Protein AF-A0A2U3LNX4-F1 (afdb_monomer)

pLDDT: mean 81.61, std 17.68, range [37.75, 97.25]

Radius of gyration: 14.78 Å; Cα contacts (8 Å, |Δi|>4): 130; chains: 1; bounding box: 41×21×31 Å

Solvent-accessible surface area (backbone atoms only — not comparable to full-atom values): 5299 Å² total; per-residue (Å²): 85,78,50,76,81,84,72,77,89,64,92,49,85,91,31,58,34,54,51,70,78,69,38,44,69,46,73,50,87,69,66,43,84,41,88,51,64,54,100,77,54,36,36,31,54,35,32,22,48,30,35,40,66,48,60,79,59,66,90,60,84,81,72,70,97,50,96,41,34,62,45,67,46,66,52,74,48,83,50,78,77,75,81,128

Nearest PDB structures (foldseek):
  6sjw-assembly1_A  TM=8.906E-01  e=7.030E-02  Neisseria meningitidis NM95
  6gj1-assembly1_D  TM=3.376E-01  e=9.941E+00  Escherichia coli

Sequence (84 aa):
MWVDSNHNGISDPLELLTMQQAGISAISVHYLPDNWTDSYGNRFQNRAQITWSDPNHGNGKGQGSGGGRAQWAYDVVLLSATGK

Secondary structure (DSSP, 8-state):
-B--SSSSSS--GGGB--TTTTTEEEEEEEEEEEEEE-TT--EEEEEEEEEESSTT----TT--S--SSEEEEE--B-------

Structure (mmCIF, N/CA/C/O backbone):
data_AF-A0A2U3LNX4-F1
#
_entry.id   AF-A0A2U3LNX4-F1
#
loop_
_atom_site.group_PDB
_atom_site.id
_atom_site.type_symbol
_atom_site.label_atom_id
_atom_site.label_alt_id
_atom_site.label_comp_id
_atom_site.label_asym_id
_atom_site.label_entity_id
_atom_site.label_seq_id
_atom_site.pdbx_PDB_ins_code
_atom_site.Cartn_x
_atom_site.Cartn_y
_atom_site.Cartn_z
_atom_site.occupancy
_atom_site.B_iso_or_equiv
_atom_site.auth_seq_id
_atom_site.auth_comp_id
_atom_site.auth_asym_id
_atom_site.auth_atom_id
_atom_site.pdbx_PDB_model_num
ATOM 1 N N . MET A 1 1 ? -3.772 -6.034 -8.232 1.00 92.94 1 MET A N 1
ATOM 2 C CA . MET A 1 1 ? -3.991 -4.846 -7.388 1.00 92.94 1 MET A CA 1
ATOM 3 C C . MET A 1 1 ? -5.394 -4.364 -7.668 1.00 92.94 1 MET A C 1
ATOM 5 O O . MET A 1 1 ? -5.754 -4.315 -8.834 1.00 92.94 1 MET A O 1
ATOM 9 N N . TRP A 1 2 ? -6.177 -4.084 -6.638 1.00 95.31 2 TRP A N 1
ATOM 10 C CA . TRP A 1 2 ? -7.517 -3.529 -6.799 1.00 95.31 2 TRP A CA 1
ATOM 11 C C . TRP A 1 2 ? -7.486 -2.058 -6.393 1.00 95.31 2 TRP A C 1
ATOM 13 O O . TRP A 1 2 ? -6.879 -1.723 -5.374 1.00 95.31 2 TRP A O 1
ATOM 23 N N . VAL A 1 3 ? -8.087 -1.200 -7.214 1.00 94.38 3 VAL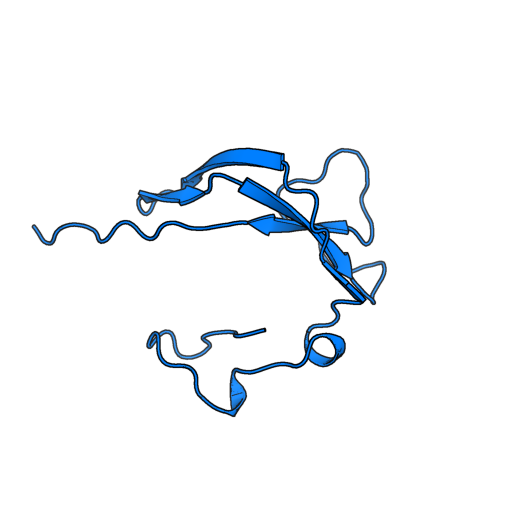 A N 1
ATOM 24 C CA . VAL A 1 3 ? -8.335 0.209 -6.904 1.00 94.38 3 VAL A CA 1
ATOM 25 C C . VAL A 1 3 ? -9.833 0.438 -7.014 1.00 94.38 3 VAL A C 1
ATOM 27 O O . VAL A 1 3 ? -10.339 0.622 -8.119 1.00 94.38 3 VAL A O 1
ATOM 30 N N . ASP A 1 4 ? -10.520 0.428 -5.873 1.00 94.56 4 ASP A N 1
ATOM 31 C CA . ASP A 1 4 ? -11.933 0.801 -5.796 1.00 94.56 4 ASP A CA 1
ATOM 32 C C . ASP A 1 4 ? -12.076 2.273 -6.203 1.00 94.56 4 ASP A C 1
ATOM 34 O O . ASP A 1 4 ? -11.766 3.191 -5.442 1.00 94.56 4 ASP A O 1
ATOM 38 N N . SER A 1 5 ? -12.437 2.495 -7.461 1.00 93.56 5 SER A N 1
ATOM 39 C CA . SER A 1 5 ? -12.444 3.821 -8.076 1.00 93.56 5 SER A CA 1
ATOM 40 C C . SER A 1 5 ? -13.802 4.489 -7.905 1.00 93.56 5 SER A C 1
ATOM 42 O O . SER A 1 5 ? -13.899 5.718 -7.867 1.00 93.56 5 SER A O 1
ATOM 44 N N . ASN A 1 6 ? -14.860 3.685 -7.793 1.00 94.56 6 ASN A N 1
ATOM 45 C CA . ASN A 1 6 ? -16.229 4.156 -7.618 1.00 94.56 6 ASN A CA 1
ATOM 46 C C . ASN A 1 6 ? -16.679 4.174 -6.139 1.00 94.56 6 ASN A C 1
ATOM 48 O O . ASN A 1 6 ? -17.739 4.729 -5.850 1.00 94.56 6 ASN A O 1
ATOM 52 N N . HIS A 1 7 ? -15.842 3.675 -5.222 1.00 91.50 7 HIS A N 1
ATOM 53 C CA . HIS A 1 7 ? -16.038 3.638 -3.770 1.00 91.50 7 HIS A CA 1
ATOM 54 C C . HIS A 1 7 ? -17.242 2.788 -3.332 1.00 91.50 7 HIS A C 1
ATOM 56 O O . HIS A 1 7 ? -17.924 3.131 -2.360 1.00 91.50 7 HIS A O 1
ATOM 62 N N . ASN A 1 8 ? -17.547 1.707 -4.055 1.00 93.94 8 ASN A N 1
ATOM 63 C CA . ASN A 1 8 ? -18.696 0.844 -3.764 1.00 93.94 8 ASN A CA 1
ATOM 64 C C . ASN A 1 8 ? -18.328 -0.454 -3.018 1.00 93.94 8 ASN A C 1
ATOM 66 O O . ASN A 1 8 ? -19.229 -1.198 -2.621 1.00 93.94 8 ASN A O 1
ATOM 70 N N . GLY A 1 9 ? -17.037 -0.732 -2.813 1.00 91.44 9 GLY A N 1
ATOM 71 C CA . GLY A 1 9 ? -16.551 -1.933 -2.135 1.00 91.44 9 GLY A CA 1
ATOM 72 C C . GLY A 1 9 ? -16.701 -3.241 -2.925 1.00 91.44 9 GLY A C 1
ATOM 73 O O . GLY A 1 9 ? -16.546 -4.316 -2.343 1.00 91.44 9 GLY A O 1
ATOM 74 N N . ILE A 1 10 ? -17.001 -3.181 -4.223 1.00 95.00 10 ILE A N 1
ATOM 75 C CA . ILE A 1 10 ? -17.151 -4.321 -5.132 1.00 95.00 10 ILE A CA 1
ATOM 76 C C . ILE A 1 10 ? -16.051 -4.231 -6.184 1.00 95.00 10 ILE A C 1
ATOM 78 O O . ILE A 1 10 ? -15.859 -3.196 -6.803 1.00 95.00 10 ILE A O 1
ATOM 82 N N . SER A 1 11 ? -15.340 -5.333 -6.422 1.00 96.31 11 SER A N 1
ATOM 83 C CA . SER A 1 11 ? -14.322 -5.354 -7.47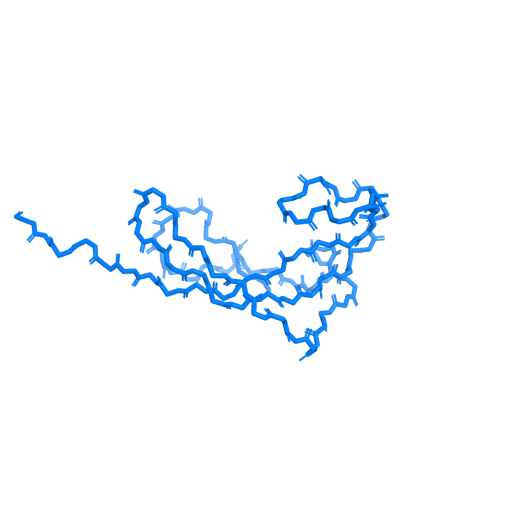1 1.00 96.31 11 SER A CA 1
ATOM 84 C C . SER A 1 11 ? -14.960 -5.404 -8.857 1.00 96.31 11 SER A C 1
ATOM 86 O O . SER A 1 11 ? -15.472 -6.455 -9.261 1.00 96.31 11 SER A O 1
ATOM 88 N N . ASP A 1 12 ? -14.855 -4.312 -9.605 1.00 96.25 12 ASP A N 1
ATOM 89 C CA . ASP A 1 12 ? -15.257 -4.277 -11.010 1.00 96.25 12 ASP A CA 1
ATOM 90 C C . ASP A 1 12 ? -14.088 -4.633 -11.959 1.00 96.25 12 ASP A C 1
ATOM 92 O O . ASP A 1 12 ? -12.917 -4.416 -11.633 1.00 96.25 12 ASP A O 1
ATOM 96 N N . PRO A 1 13 ? -14.350 -5.161 -13.176 1.00 93.94 13 PRO A N 1
ATOM 97 C CA . PRO A 1 13 ? -13.289 -5.610 -14.087 1.00 93.94 13 PRO A CA 1
ATOM 98 C C . PRO A 1 13 ? -12.248 -4.543 -14.463 1.00 93.94 13 PRO A C 1
ATOM 100 O O . PRO A 1 13 ? -11.098 -4.885 -14.726 1.00 93.94 13 PRO A O 1
ATOM 103 N N . LEU A 1 14 ? -12.634 -3.262 -14.497 1.00 93.94 14 LEU A N 1
ATOM 104 C CA . LEU A 1 14 ? -11.739 -2.148 -14.845 1.00 93.94 14 LEU A CA 1
ATOM 105 C C . LEU A 1 14 ? -10.927 -1.616 -13.653 1.00 93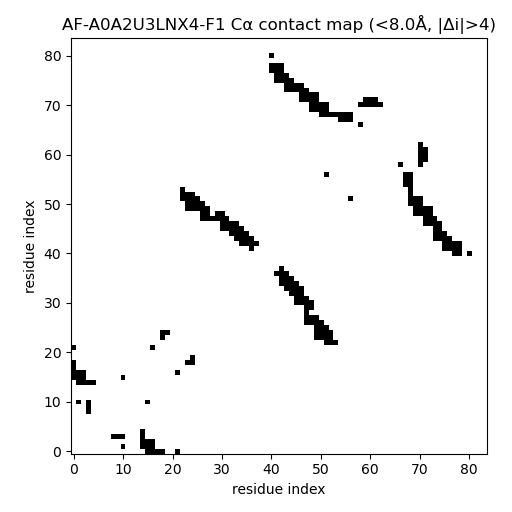.94 14 LEU A C 1
ATOM 107 O O . LEU A 1 14 ? -10.056 -0.771 -13.839 1.00 93.94 14 LEU A O 1
ATOM 111 N N . GLU A 1 15 ? -11.181 -2.121 -12.447 1.00 97.25 15 GLU A N 1
ATOM 112 C CA . GLU A 1 15 ? -10.492 -1.723 -11.214 1.00 97.25 15 GLU A CA 1
ATOM 113 C C . GLU A 1 15 ? -9.332 -2.657 -10.850 1.00 97.25 15 GLU A C 1
ATOM 115 O O . GLU A 1 15 ? -8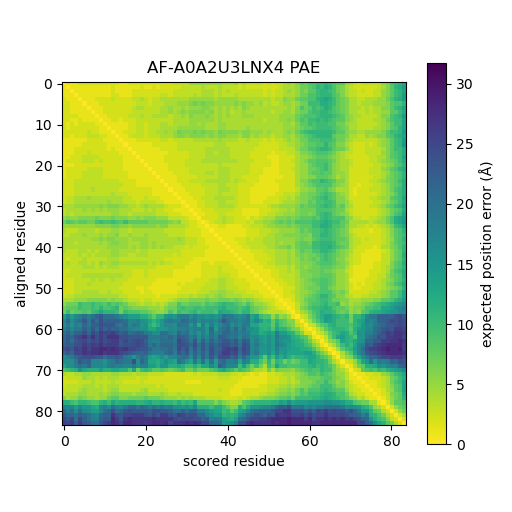.566 -2.400 -9.914 1.00 97.25 15 GLU A O 1
ATOM 120 N N . LEU A 1 16 ? -9.208 -3.771 -11.574 1.00 97.00 16 LEU A N 1
ATOM 121 C CA . LEU A 1 16 ? -8.177 -4.772 -11.363 1.00 97.00 16 LEU A CA 1
ATOM 122 C C . LEU A 1 16 ? -6.985 -4.513 -12.279 1.00 97.00 16 LEU A C 1
ATOM 124 O O . LEU A 1 16 ? -7.063 -4.604 -13.501 1.00 97.00 16 LEU A O 1
ATOM 128 N N . LEU A 1 17 ? -5.843 -4.256 -11.654 1.00 96.12 17 LEU A N 1
ATOM 129 C CA . LEU A 1 17 ? -4.564 -4.059 -12.317 1.00 96.12 17 LEU A CA 1
ATOM 130 C C . LEU A 1 17 ? -3.652 -5.264 -12.083 1.00 96.12 17 LEU A C 1
ATOM 132 O O . LEU A 1 17 ? -3.536 -5.778 -10.960 1.00 96.12 17 LEU A O 1
ATOM 136 N N . THR A 1 18 ? -2.918 -5.672 -13.115 1.00 96.31 18 THR A N 1
ATOM 137 C CA . THR A 1 18 ? -1.723 -6.509 -12.938 1.00 96.31 18 THR A CA 1
ATOM 138 C C . THR A 1 18 ? -0.649 -5.742 -12.155 1.00 96.31 18 THR A C 1
ATOM 140 O O . THR A 1 18 ? -0.687 -4.515 -12.060 1.00 96.31 18 THR A O 1
ATOM 143 N N . MET A 1 19 ? 0.352 -6.441 -11.605 1.00 94.06 19 MET A N 1
ATOM 144 C CA . MET A 1 19 ? 1.484 -5.770 -10.941 1.00 94.06 19 MET A CA 1
ATOM 145 C C . MET A 1 19 ? 2.210 -4.803 -11.884 1.00 94.06 19 MET A C 1
ATOM 147 O O . MET A 1 19 ? 2.546 -3.694 -11.478 1.00 94.06 19 MET A O 1
ATOM 151 N N . GLN A 1 20 ? 2.380 -5.191 -13.153 1.00 94.88 20 GLN A N 1
ATOM 152 C CA . GLN A 1 20 ? 2.995 -4.347 -14.175 1.00 94.88 20 GLN A CA 1
ATOM 153 C C . GLN A 1 20 ? 2.170 -3.085 -14.443 1.00 94.88 20 GLN A C 1
ATOM 155 O O . GLN A 1 20 ? 2.735 -1.997 -14.480 1.00 94.88 20 GLN A O 1
ATOM 160 N N . GLN A 1 21 ? 0.848 -3.213 -14.602 1.00 94.44 21 GLN A N 1
ATOM 161 C CA . GLN A 1 21 ? -0.041 -2.062 -14.800 1.00 94.44 21 GLN A CA 1
ATOM 162 C C . GLN A 1 21 ? -0.044 -1.126 -13.585 1.00 94.44 21 GLN A C 1
ATOM 164 O O . GLN A 1 21 ? -0.128 0.084 -13.752 1.00 94.44 21 GLN A O 1
ATOM 169 N N . ALA A 1 22 ? 0.095 -1.675 -12.375 1.00 91.44 22 ALA A N 1
ATOM 170 C CA . ALA A 1 22 ? 0.249 -0.891 -11.155 1.00 91.44 22 ALA A CA 1
ATOM 171 C C . ALA A 1 22 ? 1.653 -0.271 -11.003 1.00 91.44 22 ALA A C 1
ATOM 173 O O . ALA A 1 22 ? 1.854 0.542 -10.114 1.00 91.44 22 ALA A O 1
ATOM 174 N N . GLY A 1 23 ? 2.641 -0.642 -11.826 1.00 90.88 23 GLY A N 1
ATOM 175 C CA . GLY A 1 23 ? 4.025 -0.175 -11.686 1.00 90.88 23 GLY A CA 1
ATOM 176 C C . GLY A 1 23 ? 4.796 -0.822 -10.529 1.00 90.88 23 GLY A C 1
ATOM 177 O O . GLY A 1 23 ? 5.823 -0.296 -10.103 1.00 90.88 23 GLY A O 1
ATOM 178 N N . ILE A 1 24 ? 4.327 -1.954 -10.001 1.00 90.94 24 ILE A N 1
ATOM 179 C CA . ILE A 1 24 ? 4.976 -2.683 -8.906 1.00 90.94 24 ILE A CA 1
ATOM 180 C C . ILE A 1 24 ? 5.942 -3.710 -9.496 1.00 90.94 24 ILE A C 1
ATOM 182 O O . ILE A 1 24 ? 5.534 -4.592 -10.250 1.00 90.94 24 ILE A O 1
ATOM 186 N N . SER A 1 25 ? 7.217 -3.641 -9.110 1.00 92.50 25 SER A N 1
ATOM 187 C CA . SER A 1 25 ? 8.219 -4.636 -9.503 1.00 92.50 25 SER A CA 1
ATOM 188 C C . SER A 1 25 ? 8.413 -5.732 -8.457 1.00 92.50 25 SER A C 1
ATOM 190 O O . SER A 1 25 ? 8.744 -6.857 -8.818 1.00 92.50 25 SER A O 1
ATOM 192 N N . ALA A 1 26 ? 8.232 -5.424 -7.168 1.00 91.75 26 ALA A N 1
ATOM 193 C CA . ALA A 1 26 ? 8.355 -6.402 -6.088 1.00 91.75 26 ALA A CA 1
ATOM 194 C C . ALA A 1 26 ? 7.565 -5.994 -4.837 1.00 91.75 26 ALA A C 1
ATOM 196 O O . ALA A 1 26 ? 7.403 -4.806 -4.550 1.00 91.75 26 ALA A O 1
ATOM 197 N N . ILE A 1 27 ? 7.137 -6.999 -4.071 1.00 91.44 27 ILE A N 1
ATOM 198 C CA . ILE A 1 27 ? 6.491 -6.862 -2.761 1.00 91.44 27 ILE A CA 1
ATOM 199 C C . ILE A 1 27 ? 7.342 -7.639 -1.756 1.00 91.44 27 ILE A C 1
ATOM 201 O O . ILE A 1 27 ? 7.598 -8.827 -1.951 1.00 91.44 27 ILE A O 1
ATOM 205 N N . SER A 1 28 ? 7.805 -6.975 -0.700 1.00 92.19 28 SER A N 1
ATOM 206 C CA . SER A 1 28 ? 8.533 -7.640 0.381 1.00 92.19 28 SER A CA 1
ATOM 207 C C . SER A 1 28 ? 7.598 -8.534 1.194 1.00 92.19 28 SER A C 1
ATOM 209 O O . SER A 1 28 ? 6.509 -8.114 1.574 1.00 92.19 28 SER A O 1
ATOM 211 N N . VAL A 1 29 ? 8.056 -9.742 1.530 1.00 94.38 29 VAL A N 1
ATOM 212 C CA . VAL A 1 29 ? 7.391 -10.630 2.505 1.00 94.38 29 VAL A CA 1
ATOM 213 C C . VAL A 1 29 ? 7.893 -10.412 3.936 1.00 94.38 29 VAL A C 1
ATOM 215 O O . VAL A 1 29 ? 7.339 -10.963 4.882 1.00 94.38 29 VAL A O 1
ATOM 218 N N . HIS A 1 30 ? 8.941 -9.602 4.107 1.00 93.44 30 HIS A N 1
ATOM 219 C CA . HIS A 1 30 ? 9.403 -9.153 5.413 1.00 93.44 30 HIS A CA 1
ATOM 220 C C . HIS A 1 30 ? 8.594 -7.920 5.821 1.00 93.44 30 HIS A C 1
ATOM 222 O O . HIS A 1 30 ? 8.810 -6.825 5.287 1.00 93.44 30 HIS A O 1
ATOM 228 N N . TYR A 1 31 ? 7.642 -8.127 6.729 1.00 91.19 31 TYR A N 1
ATOM 229 C CA . TYR A 1 31 ? 6.816 -7.076 7.308 1.00 91.19 31 TYR A CA 1
ATOM 230 C C . TYR A 1 31 ? 7.427 -6.564 8.614 1.00 91.19 31 TYR A C 1
ATOM 232 O O . TYR A 1 31 ? 8.054 -7.305 9.370 1.00 91.19 31 TYR A O 1
ATOM 240 N N . LEU A 1 32 ? 7.232 -5.276 8.871 1.00 90.69 32 LEU A N 1
ATOM 241 C CA . LEU A 1 32 ? 7.631 -4.593 10.092 1.00 90.69 32 LEU A CA 1
ATOM 242 C C . LEU A 1 32 ? 6.374 -4.075 10.797 1.00 90.69 32 LEU A C 1
ATOM 244 O O . LEU A 1 32 ? 5.463 -3.601 10.112 1.00 90.69 32 LEU A O 1
ATOM 248 N N . PRO A 1 33 ? 6.313 -4.123 12.136 1.00 92.44 33 PRO A N 1
ATOM 249 C CA . PRO A 1 33 ? 5.202 -3.533 12.865 1.00 92.44 33 PRO A CA 1
ATOM 250 C C . PRO A 1 33 ? 5.156 -2.013 12.642 1.00 92.44 33 PRO A C 1
ATOM 252 O O . PRO A 1 33 ? 6.188 -1.338 12.651 1.00 92.44 33 PRO A O 1
ATOM 255 N N . ASP A 1 34 ? 3.952 -1.476 12.473 1.00 86.88 34 ASP A N 1
ATOM 256 C CA . ASP A 1 34 ? 3.652 -0.042 12.457 1.00 86.88 34 ASP A CA 1
ATOM 257 C C . ASP A 1 34 ? 2.279 0.145 13.104 1.00 86.88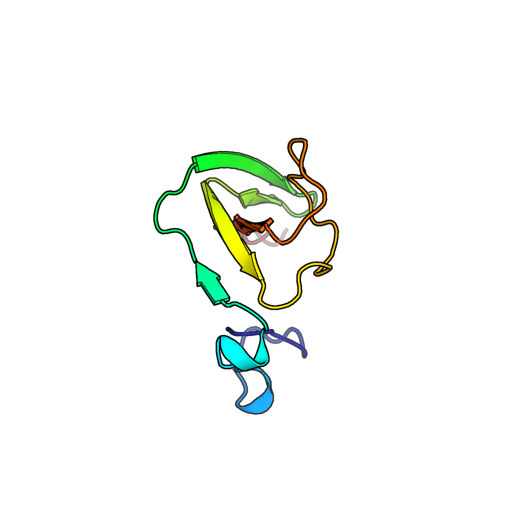 34 ASP A C 1
ATOM 259 O O . ASP A 1 34 ? 1.328 -0.490 12.683 1.00 86.88 34 ASP A O 1
ATOM 263 N N . ASN A 1 35 ? 2.155 0.950 14.157 1.00 87.94 35 ASN A N 1
ATOM 264 C CA . ASN A 1 35 ? 0.911 1.028 14.926 1.00 87.94 35 ASN A CA 1
ATOM 265 C C . ASN A 1 35 ? 0.344 2.441 14.847 1.00 87.94 35 ASN A C 1
ATOM 267 O O . ASN A 1 35 ? 0.711 3.321 15.629 1.00 87.94 35 ASN A O 1
ATOM 271 N N . TRP A 1 36 ? -0.562 2.641 13.895 1.00 88.19 36 TRP A N 1
ATOM 272 C CA . TRP A 1 36 ? -1.212 3.921 13.649 1.00 88.19 36 TRP A CA 1
ATOM 273 C C . TRP A 1 36 ? -2.716 3.736 13.444 1.00 88.19 36 TRP A C 1
ATOM 275 O O . TRP A 1 36 ? -3.198 2.706 12.974 1.00 88.19 36 TRP A O 1
ATOM 285 N N . THR A 1 37 ? -3.478 4.747 13.844 1.00 89.88 37 THR A N 1
ATOM 286 C CA . THR A 1 37 ? -4.919 4.833 13.621 1.00 89.88 37 THR A CA 1
ATOM 287 C C . THR A 1 37 ? -5.213 6.176 12.977 1.00 89.88 37 THR A C 1
ATOM 289 O O . THR A 1 37 ? -4.744 7.210 13.465 1.00 89.88 37 THR A O 1
ATOM 292 N N . ASP A 1 38 ? -5.927 6.161 11.857 1.00 88.44 38 ASP A N 1
ATOM 293 C CA . ASP A 1 38 ? -6.294 7.392 11.162 1.00 88.44 38 ASP A CA 1
ATOM 294 C C . ASP A 1 38 ? -7.466 8.116 11.852 1.00 88.44 38 ASP A C 1
ATOM 296 O O . ASP A 1 38 ? -8.025 7.655 12.849 1.00 88.44 38 ASP A O 1
ATOM 300 N N . SER A 1 39 ? -7.845 9.282 11.328 1.00 90.12 39 SER A N 1
ATOM 301 C CA . SER A 1 39 ? -8.952 10.085 11.866 1.00 90.12 39 SER A CA 1
ATOM 302 C C . SER A 1 39 ? -10.324 9.417 11.753 1.00 90.12 39 SER A C 1
ATOM 304 O O . SER A 1 39 ? -11.267 9.872 12.395 1.00 90.12 39 SER A O 1
ATOM 306 N N . TYR A 1 40 ? -10.448 8.374 10.934 1.00 86.56 40 TYR A N 1
ATOM 307 C CA . TYR A 1 40 ? -11.679 7.617 10.725 1.00 86.56 40 TYR A CA 1
ATOM 308 C C . TYR A 1 40 ? -11.734 6.355 11.596 1.00 86.56 40 TYR A C 1
ATOM 310 O O . TYR A 1 40 ? -12.740 5.652 11.589 1.00 86.56 40 TYR A O 1
ATOM 318 N N . GLY A 1 41 ? -10.684 6.084 12.377 1.00 89.69 41 GLY A N 1
ATOM 319 C CA . GLY A 1 41 ? -10.589 4.906 13.232 1.00 89.69 41 GLY A CA 1
ATOM 320 C C . GLY A 1 41 ? -10.047 3.666 12.521 1.00 89.69 41 GLY A C 1
ATOM 321 O O . GLY A 1 41 ? -9.993 2.607 13.143 1.00 89.69 41 GLY A O 1
ATOM 322 N N . ASN A 1 42 ? -9.607 3.763 11.262 1.00 90.19 42 ASN A N 1
ATOM 323 C CA . ASN A 1 42 ? -8.963 2.633 10.594 1.00 90.19 42 ASN A CA 1
ATOM 324 C C . ASN A 1 42 ? -7.624 2.349 11.262 1.00 90.19 42 ASN A C 1
ATOM 326 O O . ASN A 1 42 ? -6.836 3.268 11.507 1.00 90.19 42 ASN A O 1
ATOM 330 N N . ARG A 1 43 ? -7.357 1.073 11.548 1.00 92.69 43 ARG A N 1
ATOM 331 C CA . ARG A 1 43 ? -6.145 0.655 12.252 1.00 92.69 43 ARG A CA 1
ATOM 332 C C . ARG A 1 43 ? -5.170 -0.035 11.309 1.00 92.69 43 ARG A C 1
ATOM 334 O O . ARG A 1 43 ? -5.528 -1.019 10.671 1.00 92.69 43 ARG A O 1
ATOM 341 N N . PHE A 1 44 ? -3.929 0.432 11.326 1.00 92.62 44 PHE A N 1
ATOM 342 C CA . PHE A 1 44 ? -2.785 -0.111 10.600 1.00 92.62 44 PHE A CA 1
ATOM 343 C C . PHE A 1 44 ? -1.818 -0.701 11.637 1.00 92.62 44 PHE A C 1
ATOM 345 O O . PHE A 1 44 ? -1.551 -0.048 12.652 1.00 92.62 44 PHE A O 1
ATOM 352 N N . GLN A 1 45 ? -1.377 -1.943 11.442 1.00 93.50 45 GLN A N 1
ATOM 353 C CA . GLN A 1 45 ? -0.577 -2.722 12.403 1.00 93.50 45 GLN A CA 1
ATOM 354 C C . GLN A 1 45 ? 0.778 -3.169 11.844 1.00 93.50 45 GLN A C 1
ATOM 356 O O . GLN A 1 45 ? 1.739 -3.336 12.600 1.00 93.50 45 GLN A O 1
ATOM 361 N N . ASN A 1 46 ? 0.863 -3.376 10.534 1.00 93.38 46 ASN A N 1
ATOM 362 C CA . ASN A 1 46 ? 2.047 -3.866 9.851 1.00 93.38 46 ASN A CA 1
ATOM 363 C C . ASN A 1 46 ? 2.256 -3.120 8.538 1.00 93.38 46 ASN A C 1
ATOM 365 O O . ASN A 1 46 ? 1.310 -2.682 7.881 1.00 93.38 46 ASN A O 1
ATOM 369 N N . ARG A 1 47 ? 3.518 -3.046 8.119 1.00 91.75 47 ARG A N 1
ATOM 370 C CA . ARG A 1 47 ? 3.906 -2.540 6.807 1.00 91.75 47 ARG A CA 1
ATOM 371 C C . ARG A 1 47 ? 4.968 -3.401 6.147 1.00 91.75 47 ARG A C 1
ATOM 373 O O . ARG A 1 47 ? 5.842 -3.947 6.815 1.00 91.75 47 ARG A O 1
ATOM 380 N N . ALA A 1 48 ? 4.944 -3.458 4.826 1.00 90.88 48 ALA A N 1
ATOM 381 C CA . ALA A 1 48 ? 5.959 -4.109 4.012 1.00 90.88 48 ALA A CA 1
ATOM 382 C C . ALA A 1 48 ? 6.413 -3.182 2.884 1.00 90.88 48 ALA A C 1
ATOM 384 O O . ALA A 1 48 ? 5.656 -2.337 2.404 1.00 90.88 48 ALA A O 1
ATOM 385 N N . GLN A 1 49 ? 7.666 -3.327 2.468 1.00 89.88 49 GLN A N 1
ATOM 386 C CA . GLN A 1 49 ? 8.227 -2.501 1.409 1.00 89.88 49 GLN A CA 1
ATOM 387 C C . GLN A 1 49 ? 7.707 -2.941 0.034 1.00 89.88 49 GLN A C 1
ATOM 389 O O . GLN A 1 49 ? 7.735 -4.125 -0.307 1.00 89.88 49 GLN A O 1
ATOM 394 N N . ILE A 1 50 ? 7.299 -1.968 -0.773 1.00 88.62 50 ILE A N 1
ATOM 395 C CA . ILE A 1 50 ? 7.003 -2.101 -2.197 1.00 88.62 50 ILE A CA 1
ATOM 396 C C . ILE A 1 50 ? 8.156 -1.494 -2.985 1.00 88.62 50 ILE A C 1
ATOM 398 O O . ILE A 1 50 ? 8.622 -0.398 -2.670 1.00 88.62 50 ILE A O 1
ATOM 402 N N . THR A 1 51 ? 8.610 -2.208 -4.012 1.00 88.38 51 THR A N 1
ATOM 403 C CA . THR A 1 51 ? 9.539 -1.660 -5.004 1.00 88.38 51 THR A CA 1
ATOM 404 C C . THR A 1 51 ? 8.760 -1.292 -6.255 1.00 88.38 51 THR A C 1
ATOM 406 O O 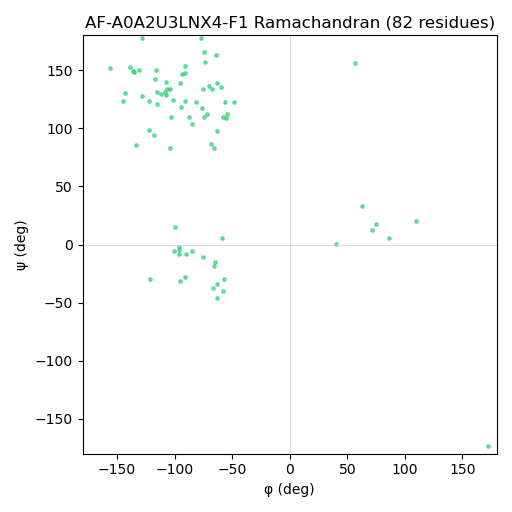. THR A 1 51 ? 8.081 -2.144 -6.834 1.00 88.38 51 THR A O 1
ATOM 409 N N . TRP A 1 52 ? 8.875 -0.035 -6.671 1.00 87.69 52 TRP A N 1
ATOM 410 C CA . TRP A 1 52 ? 8.255 0.462 -7.894 1.00 87.69 52 TRP A CA 1
ATOM 411 C C . TRP A 1 52 ? 9.189 0.333 -9.097 1.00 87.69 52 TRP A C 1
ATOM 413 O O . TRP A 1 52 ? 10.412 0.485 -8.998 1.00 87.69 52 TRP A O 1
ATOM 423 N N . SER A 1 53 ? 8.596 0.095 -10.266 1.00 87.56 53 SER A N 1
ATOM 424 C CA . SER A 1 53 ? 9.308 0.062 -11.541 1.00 87.56 53 SER A CA 1
ATOM 425 C C . SER A 1 53 ? 9.852 1.441 -11.921 1.00 87.56 53 SER A C 1
ATOM 427 O O . SER A 1 53 ? 10.977 1.532 -12.414 1.00 87.56 53 SER A O 1
ATOM 429 N N . ASP A 1 54 ? 9.106 2.513 -11.643 1.00 82.38 54 ASP A N 1
ATOM 430 C CA . ASP A 1 54 ? 9.571 3.892 -11.812 1.00 82.38 54 ASP A CA 1
ATOM 431 C C . ASP A 1 54 ? 10.425 4.314 -10.601 1.00 82.38 54 ASP A C 1
ATOM 433 O O . ASP A 1 54 ? 9.963 4.234 -9.460 1.00 82.38 54 ASP A O 1
ATOM 437 N N . PRO A 1 55 ? 11.685 4.742 -10.796 1.00 70.06 55 PRO A N 1
ATOM 438 C CA . PRO A 1 55 ? 12.509 5.215 -9.694 1.00 70.06 55 PRO A CA 1
ATOM 439 C C . PRO A 1 55 ? 12.023 6.510 -9.028 1.00 70.06 55 PRO A C 1
ATOM 441 O O . PRO A 1 55 ? 12.419 6.768 -7.892 1.00 70.06 55 PRO A O 1
ATOM 444 N N . ASN A 1 56 ? 11.169 7.284 -9.698 1.00 71.56 56 ASN A N 1
ATOM 445 C CA . ASN A 1 56 ? 10.605 8.543 -9.211 1.00 71.56 56 ASN A CA 1
ATOM 446 C C . ASN A 1 56 ? 9.177 8.385 -8.663 1.00 71.56 56 ASN A C 1
ATOM 448 O O . ASN A 1 56 ? 8.468 9.379 -8.496 1.00 71.56 56 ASN A O 1
ATOM 452 N N . HIS A 1 57 ? 8.733 7.151 -8.399 1.00 67.12 57 HIS A N 1
ATOM 453 C CA . HIS A 1 57 ? 7.370 6.862 -7.955 1.00 67.12 57 HIS A CA 1
ATOM 454 C C . HIS A 1 57 ? 7.111 7.397 -6.528 1.00 67.12 57 HIS A C 1
ATOM 456 O O . HIS A 1 57 ? 7.262 6.664 -5.559 1.00 67.12 57 HIS A O 1
ATOM 462 N N . GLY A 1 58 ? 6.713 8.676 -6.429 1.00 54.56 58 GLY A N 1
ATOM 463 C CA . GLY A 1 58 ? 6.029 9.360 -5.315 1.00 54.56 58 GLY A CA 1
ATOM 464 C C . GLY A 1 58 ? 6.668 9.357 -3.909 1.00 54.56 58 GLY A C 1
ATOM 465 O O . GLY A 1 58 ? 7.392 8.452 -3.513 1.00 54.56 58 GLY A O 1
ATOM 466 N N . ASN A 1 59 ? 6.303 10.349 -3.086 1.00 52.09 59 ASN A N 1
ATOM 467 C CA . ASN A 1 59 ? 6.688 10.454 -1.668 1.00 52.09 59 ASN A CA 1
ATOM 468 C C . ASN A 1 59 ? 5.504 10.062 -0.761 1.00 52.09 59 ASN A C 1
ATOM 470 O O . ASN A 1 59 ? 4.745 10.922 -0.314 1.00 52.09 59 ASN A O 1
ATOM 474 N N . GLY A 1 60 ? 5.304 8.764 -0.518 1.00 50.72 60 GLY A N 1
ATOM 475 C CA . GLY A 1 60 ? 4.330 8.280 0.470 1.00 50.72 60 GLY A CA 1
ATOM 476 C C . GLY A 1 60 ? 4.805 8.464 1.920 1.00 50.72 60 GLY A C 1
ATOM 477 O O . GLY A 1 60 ? 5.990 8.689 2.181 1.00 50.72 60 GLY A O 1
ATOM 478 N N . LYS A 1 61 ? 3.895 8.335 2.900 1.00 43.12 61 LYS A N 1
ATOM 479 C CA . LYS A 1 61 ? 4.282 8.281 4.323 1.00 43.12 61 LYS A CA 1
ATOM 480 C C . LYS A 1 61 ? 5.212 7.085 4.578 1.00 43.12 61 LYS A C 1
ATOM 482 O O . LYS A 1 61 ? 4.942 5.979 4.123 1.00 43.12 61 LYS A O 1
ATOM 487 N N . GLY A 1 62 ? 6.288 7.328 5.335 1.00 48.03 62 GLY A N 1
ATOM 488 C CA . GLY A 1 62 ? 7.301 6.331 5.716 1.00 48.03 62 GLY A CA 1
ATOM 489 C C . GLY A 1 62 ? 8.672 6.502 5.047 1.00 48.03 62 GLY A C 1
ATOM 490 O O . GLY A 1 62 ? 9.479 5.574 5.035 1.00 48.03 62 GLY A O 1
ATOM 491 N N . GLN A 1 63 ? 8.967 7.696 4.535 1.00 49.09 63 GLN A N 1
ATOM 492 C CA . GLN A 1 63 ? 10.286 8.077 4.039 1.00 49.09 63 GLN A CA 1
ATOM 493 C C . GLN A 1 63 ? 11.316 8.129 5.190 1.00 49.09 63 GLN A C 1
ATOM 495 O O . GLN A 1 63 ? 11.591 9.177 5.765 1.00 49.09 63 GLN A O 1
ATOM 500 N N . GLY A 1 64 ? 11.883 6.978 5.555 1.00 45.12 64 GLY A N 1
ATOM 501 C CA . GLY A 1 64 ? 13.157 6.928 6.267 1.00 45.12 64 GLY A CA 1
ATOM 502 C C . GLY A 1 64 ? 14.275 7.199 5.264 1.00 45.12 64 GLY A C 1
ATOM 503 O O . GLY A 1 64 ? 14.396 6.438 4.317 1.00 45.12 64 GLY A O 1
ATOM 504 N N . SER A 1 65 ? 15.028 8.290 5.442 1.00 40.22 65 SER A N 1
ATOM 505 C CA . SER A 1 65 ? 16.283 8.715 4.773 1.00 40.22 65 SER A CA 1
ATOM 506 C C . SER A 1 65 ? 16.498 8.513 3.254 1.00 40.22 65 SER A C 1
ATOM 508 O O . SER A 1 65 ? 17.546 8.908 2.755 1.00 40.22 65 SER A O 1
ATOM 510 N N . GLY A 1 66 ? 15.565 7.952 2.486 1.00 42.53 66 GLY A N 1
ATOM 511 C CA . GLY A 1 66 ? 15.747 7.586 1.083 1.00 42.53 66 GLY A CA 1
ATOM 512 C C . GLY A 1 66 ? 14.573 8.037 0.230 1.00 42.53 66 GLY A C 1
ATOM 513 O O . GLY A 1 66 ? 13.655 7.264 -0.015 1.00 42.53 66 GLY A O 1
ATOM 514 N N . GLY A 1 67 ? 14.599 9.283 -0.248 1.00 43.03 67 GLY A N 1
ATOM 515 C CA . GLY A 1 67 ? 13.810 9.634 -1.432 1.00 43.03 67 GLY A CA 1
ATOM 516 C C . GLY A 1 67 ? 14.234 8.734 -2.597 1.00 43.03 67 GLY A C 1
ATOM 517 O O . GLY A 1 67 ? 15.370 8.830 -3.053 1.00 43.03 67 GLY A O 1
ATOM 518 N N . GLY A 1 68 ? 13.367 7.807 -3.011 1.00 54.47 68 GLY A N 1
ATOM 519 C CA . GLY A 1 68 ? 13.650 6.796 -4.034 1.00 54.47 68 GLY A CA 1
ATOM 520 C C . GLY A 1 68 ? 12.534 5.748 -4.177 1.00 54.47 68 GLY A C 1
ATOM 521 O O . GLY A 1 68 ? 11.489 5.866 -3.546 1.00 54.47 68 GLY A O 1
ATOM 522 N N . ARG A 1 69 ? 12.779 4.703 -4.989 1.00 51.22 69 ARG A N 1
ATOM 523 C CA . ARG A 1 69 ? 11.826 3.675 -5.507 1.00 51.22 69 ARG A CA 1
ATOM 524 C C . ARG A 1 69 ? 11.048 2.824 -4.475 1.00 51.22 69 ARG A C 1
ATOM 526 O O . ARG A 1 69 ? 10.394 1.858 -4.869 1.00 51.22 69 ARG A O 1
ATOM 533 N N . ALA A 1 70 ? 11.166 3.104 -3.179 1.00 54.38 70 ALA A N 1
ATOM 534 C CA . ALA A 1 70 ? 10.679 2.264 -2.089 1.00 54.38 70 ALA A CA 1
ATOM 535 C C . ALA A 1 70 ? 9.575 2.960 -1.286 1.00 54.38 70 ALA A C 1
ATOM 537 O O . ALA A 1 70 ? 9.807 4.005 -0.684 1.00 54.38 70 ALA A O 1
ATOM 538 N N . GLN A 1 71 ? 8.393 2.346 -1.233 1.00 77.44 71 GLN A N 1
ATOM 539 C CA . GLN A 1 71 ? 7.267 2.815 -0.417 1.00 77.44 71 GLN A CA 1
ATOM 540 C C . GLN A 1 71 ? 6.710 1.686 0.455 1.00 77.44 71 GLN A C 1
ATOM 542 O O . GLN A 1 71 ? 7.180 0.552 0.384 1.00 77.44 71 GLN A O 1
ATOM 547 N N . TRP A 1 72 ? 5.711 1.992 1.281 1.00 85.19 72 TRP A N 1
ATOM 548 C CA . TRP A 1 72 ? 5.098 1.043 2.207 1.00 85.19 72 TRP A CA 1
ATOM 549 C C .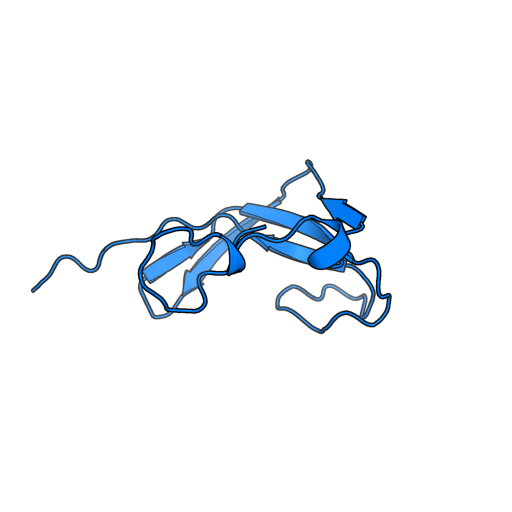 TRP A 1 72 ? 3.695 0.643 1.755 1.00 85.19 72 TRP A C 1
ATOM 551 O O . TRP A 1 72 ? 2.862 1.502 1.476 1.00 85.19 72 TRP A O 1
ATOM 561 N N . ALA A 1 73 ? 3.431 -0.661 1.736 1.00 88.31 73 ALA A N 1
ATOM 562 C CA . ALA A 1 73 ? 2.084 -1.211 1.790 1.00 88.31 73 ALA A CA 1
ATOM 563 C C . ALA A 1 73 ? 1.760 -1.553 3.241 1.00 88.31 73 ALA A C 1
ATOM 565 O O . ALA A 1 73 ? 2.616 -2.080 3.952 1.00 88.31 73 ALA A O 1
ATOM 566 N N . TYR A 1 74 ? 0.536 -1.266 3.660 1.00 91.81 74 TYR A N 1
ATOM 567 C CA . TYR A 1 74 ? 0.072 -1.478 5.023 1.00 91.81 74 TYR A CA 1
ATOM 568 C C . TYR A 1 74 ? -1.046 -2.513 5.056 1.00 91.81 74 TYR A C 1
ATOM 570 O O . TYR A 1 74 ? -1.826 -2.608 4.107 1.00 91.81 74 TYR A O 1
ATOM 578 N N . ASP A 1 75 ? -1.151 -3.255 6.157 1.00 92.69 75 ASP A N 1
ATOM 579 C CA . ASP A 1 75 ? -2.424 -3.883 6.496 1.00 92.69 75 ASP A CA 1
ATOM 580 C C . ASP A 1 75 ? -3.414 -2.825 7.002 1.00 92.69 75 ASP A C 1
ATOM 582 O O . ASP A 1 75 ? -3.035 -1.742 7.452 1.00 92.69 75 ASP A O 1
ATOM 586 N N . VAL A 1 76 ? -4.706 -3.120 6.903 1.00 91.31 76 VAL A N 1
ATOM 587 C CA . VAL A 1 76 ? -5.739 -2.249 7.455 1.00 91.31 76 VAL A CA 1
ATOM 588 C C . VAL A 1 76 ? -6.868 -3.090 8.023 1.00 91.31 76 VAL A C 1
ATOM 590 O O . VAL A 1 76 ? -7.388 -3.997 7.376 1.00 91.31 76 VAL A O 1
ATOM 593 N N . VAL A 1 77 ? -7.253 -2.774 9.253 1.00 91.00 77 VAL A N 1
ATOM 594 C CA . VAL A 1 77 ? -8.495 -3.237 9.860 1.00 91.00 77 VAL A CA 1
ATOM 595 C C . VAL A 1 77 ? -9.468 -2.072 9.814 1.00 91.00 77 VAL A C 1
ATOM 597 O O . VAL A 1 77 ? -9.294 -1.073 10.519 1.00 91.00 77 VAL A O 1
ATOM 600 N N . LEU A 1 78 ? -10.480 -2.209 8.9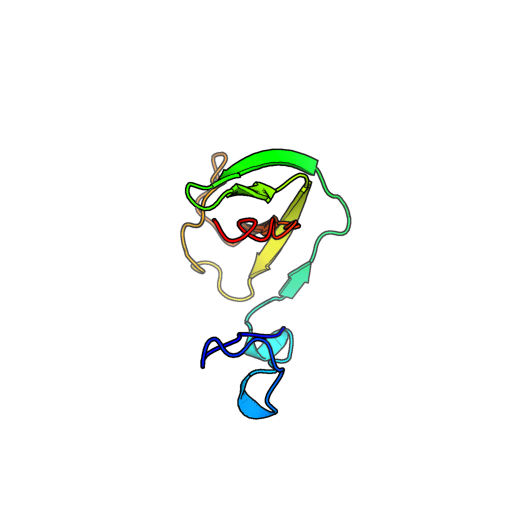60 1.00 85.88 78 LEU A N 1
ATOM 601 C CA . LEU A 1 78 ? -11.584 -1.264 8.879 1.00 85.88 78 LEU A CA 1
ATOM 602 C C . LEU A 1 78 ? -12.454 -1.442 10.120 1.00 85.88 78 LEU A C 1
ATOM 604 O O . LEU A 1 78 ? -13.095 -2.479 10.302 1.00 85.88 78 LEU A O 1
ATOM 608 N N . LEU A 1 79 ? -12.459 -0.437 10.989 1.00 76.94 79 LEU A N 1
ATOM 609 C CA . LEU A 1 79 ? -13.411 -0.389 12.085 1.00 76.94 79 LEU A CA 1
ATOM 610 C C . LEU A 1 79 ? -14.662 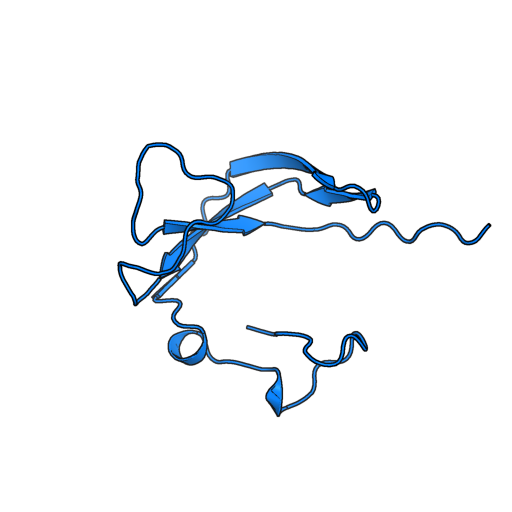0.295 11.551 1.00 76.94 79 LEU A C 1
ATOM 612 O O . LEU A 1 79 ? -14.654 1.489 11.266 1.00 76.94 79 LEU A O 1
ATOM 616 N N . SER A 1 80 ? -15.744 -0.467 11.390 1.00 66.56 80 SER A N 1
ATOM 617 C CA . SER A 1 80 ? -17.049 0.133 11.141 1.00 66.56 80 SER A CA 1
ATOM 618 C C . SER A 1 80 ? -17.337 1.097 12.286 1.00 66.56 80 SER A C 1
ATOM 620 O O . SER A 1 80 ? -17.360 0.670 13.444 1.00 66.56 80 SER A O 1
ATOM 622 N N . ALA A 1 81 ? -17.573 2.374 11.981 1.00 58.81 81 ALA A N 1
ATOM 623 C CA . ALA A 1 81 ? -18.240 3.245 12.930 1.00 58.81 81 ALA A CA 1
ATOM 624 C C . ALA A 1 81 ? -19.561 2.554 13.270 1.00 58.81 81 ALA A C 1
ATOM 626 O O . ALA A 1 81 ? -20.433 2.423 12.411 1.00 58.81 81 ALA A O 1
ATOM 627 N N . THR A 1 82 ? -19.677 2.020 14.486 1.00 53.69 82 THR A N 1
ATOM 628 C CA . THR A 1 82 ? -20.949 1.513 14.986 1.00 53.69 82 THR A CA 1
ATOM 629 C C . THR A 1 82 ? -21.918 2.674 14.839 1.00 53.69 82 THR A C 1
ATOM 631 O O . THR A 1 82 ? -21.701 3.722 15.454 1.00 53.69 82 THR A O 1
ATOM 634 N N . GLY A 1 83 ? -22.895 2.532 13.938 1.00 52.66 83 GLY A N 1
ATOM 635 C CA . GLY A 1 83 ? -23.894 3.564 13.693 1.00 52.66 83 GLY A CA 1
ATOM 636 C C . GLY A 1 83 ? -24.454 4.018 15.035 1.00 52.66 83 GLY A C 1
ATOM 637 O O . GLY A 1 83 ? -24.883 3.182 15.833 1.00 52.66 83 GLY A O 1
ATOM 638 N N . LYS A 1 84 ? -24.341 5.315 15.314 1.00 37.75 84 LYS A N 1
ATOM 639 C CA . LYS A 1 84 ? -25.105 5.937 16.391 1.00 37.75 84 LYS A CA 1
ATOM 640 C C . LYS A 1 84 ? -26.535 6.145 15.927 1.00 37.75 84 LYS A C 1
ATOM 642 O O . LYS A 1 84 ? -26.699 6.497 14.737 1.00 37.75 84 LYS A O 1
#

Mean predicted aligned error: 7.21 Å

Foldseek 3Di:
DFDPPVPPPDGDPVRDDDCVRVQWPDKDPDKDFDFDADPQRKTWTIKTKTFGNDFQPDDDPPPDPDNTRIDIDTDIDDDPPPDD